Protein AF-A0A1Q7PXJ9-F1 (afdb_monomer_lite)

Structure (mmCIF, N/CA/C/O backbone):
data_AF-A0A1Q7PXJ9-F1
#
_entry.id   AF-A0A1Q7PXJ9-F1
#
loop_
_atom_site.group_PDB
_atom_site.id
_atom_site.type_symbol
_atom_site.label_atom_id
_atom_site.label_alt_id
_atom_site.label_comp_id
_atom_site.label_asym_id
_atom_site.label_entity_id
_atom_site.label_seq_id
_atom_site.pdbx_PDB_ins_code
_atom_site.Cartn_x
_atom_site.Cartn_y
_atom_site.Cartn_z
_atom_site.occupancy
_atom_site.B_iso_or_equiv
_atom_site.auth_seq_id
_atom_site.auth_comp_id
_atom_site.auth_asym_id
_atom_site.auth_atom_id
_atom_site.pdbx_PDB_model_num
ATOM 1 N N . MET A 1 1 ? -14.711 -16.378 12.647 1.00 50.12 1 MET A N 1
ATOM 2 C CA . MET A 1 1 ? -13.469 -15.870 12.023 1.00 50.12 1 MET A CA 1
ATOM 3 C C . MET A 1 1 ? -13.807 -15.496 10.590 1.00 50.12 1 MET A C 1
ATOM 5 O O . MET A 1 1 ? -14.321 -16.351 9.879 1.00 50.12 1 MET A O 1
ATOM 9 N N . GLY A 1 2 ? -13.679 -14.220 10.215 1.00 58.12 2 GLY A N 1
ATOM 10 C CA . GLY A 1 2 ? -14.055 -13.756 8.875 1.00 58.12 2 GLY A CA 1
ATOM 11 C C . GLY A 1 2 ? -13.064 -14.242 7.816 1.00 58.12 2 GLY A C 1
ATOM 12 O O . GLY A 1 2 ? -11.886 -14.424 8.110 1.00 58.12 2 GLY A O 1
ATOM 13 N N . GLN A 1 3 ? -13.547 -14.492 6.599 1.00 62.19 3 GLN A N 1
ATOM 14 C CA . GLN A 1 3 ? -12.695 -14.917 5.486 1.00 62.19 3 GLN A CA 1
ATOM 15 C C . GLN A 1 3 ? -11.693 -13.805 5.145 1.00 62.19 3 GLN A C 1
ATOM 17 O O . GLN A 1 3 ? -12.095 -12.642 5.030 1.00 62.19 3 GLN A O 1
ATOM 22 N N . SER A 1 4 ? -10.409 -14.144 4.987 1.00 65.50 4 SER A N 1
ATOM 23 C CA . SER A 1 4 ? -9.422 -13.169 4.527 1.00 65.50 4 SER A CA 1
ATOM 24 C C . SER A 1 4 ? -9.654 -12.856 3.053 1.00 65.50 4 SER A C 1
ATOM 26 O O . SER A 1 4 ? -9.954 -13.740 2.247 1.00 65.50 4 SER A O 1
ATOM 28 N N . ARG A 1 5 ? -9.581 -11.570 2.702 1.00 72.81 5 ARG A N 1
ATOM 29 C CA . ARG A 1 5 ? -9.658 -11.128 1.308 1.00 72.81 5 ARG A CA 1
ATOM 30 C C . ARG A 1 5 ? -8.253 -10.841 0.825 1.00 72.81 5 ARG A C 1
ATOM 32 O O . ARG A 1 5 ? -7.581 -9.972 1.373 1.00 72.81 5 ARG A O 1
ATOM 39 N N . GLN A 1 6 ? -7.834 -11.588 -0.184 1.00 74.31 6 GLN A N 1
ATOM 40 C CA . GLN A 1 6 ? -6.531 -11.446 -0.812 1.00 74.31 6 GLN A CA 1
ATOM 41 C C . GLN A 1 6 ? -6.708 -10.842 -2.199 1.00 74.31 6 GLN A C 1
ATOM 43 O O . GLN A 1 6 ? -7.697 -11.113 -2.885 1.00 74.31 6 GLN A O 1
ATOM 48 N N . GLY A 1 7 ? -5.751 -10.028 -2.610 1.00 66.44 7 GLY A N 1
ATOM 49 C CA . GLY A 1 7 ? -5.707 -9.492 -3.956 1.00 66.44 7 GLY A CA 1
ATOM 50 C C . GLY A 1 7 ? -4.284 -9.165 -4.362 1.00 66.44 7 GLY A C 1
ATOM 51 O O . GLY A 1 7 ? -3.420 -8.915 -3.523 1.00 66.44 7 GLY A O 1
ATOM 52 N N . LYS A 1 8 ? -4.059 -9.188 -5.671 1.00 69.69 8 LYS A N 1
ATOM 53 C CA . LYS A 1 8 ? -2.784 -8.857 -6.287 1.00 69.69 8 LYS A CA 1
ATOM 54 C C . LYS A 1 8 ? -2.992 -7.643 -7.174 1.00 69.69 8 LYS A C 1
ATOM 56 O O . LYS A 1 8 ? -3.853 -7.656 -8.053 1.00 69.69 8 LYS A O 1
ATOM 61 N N . ALA A 1 9 ? -2.227 -6.592 -6.922 1.00 66.06 9 ALA A N 1
ATOM 62 C CA . ALA A 1 9 ? -2.173 -5.424 -7.781 1.00 66.06 9 ALA A CA 1
ATOM 63 C C . ALA A 1 9 ? -0.853 -5.453 -8.550 1.00 66.06 9 ALA A C 1
ATOM 65 O O . ALA A 1 9 ? 0.221 -5.556 -7.956 1.00 66.06 9 ALA A O 1
ATOM 66 N N . GLU A 1 10 ? -0.938 -5.369 -9.874 1.00 61.12 10 GLU A N 1
ATOM 67 C CA . GLU A 1 10 ? 0.229 -5.321 -10.751 1.00 61.12 10 GLU A CA 1
ATOM 68 C C . GLU A 1 10 ? 0.219 -4.013 -11.534 1.00 61.12 10 GLU A C 1
ATOM 70 O O . GLU A 1 10 ? -0.792 -3.634 -12.130 1.00 61.12 10 GLU A O 1
ATOM 75 N N . LYS A 1 11 ? 1.350 -3.308 -11.525 1.00 61.44 11 LYS A N 1
ATOM 76 C CA . LYS A 1 11 ? 1.590 -2.134 -12.363 1.00 61.44 11 LYS A CA 1
ATOM 77 C C . LYS A 1 11 ? 2.698 -2.487 -13.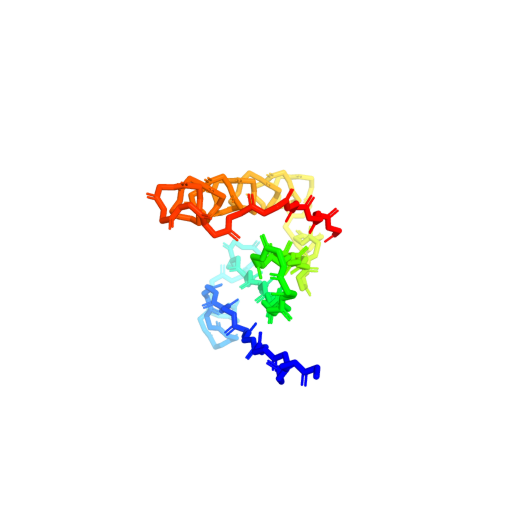351 1.00 61.44 11 LYS A C 1
ATOM 79 O O . LYS A 1 11 ? 3.786 -2.886 -12.944 1.00 61.44 11 LYS A O 1
ATOM 84 N N . GLY A 1 12 ? 2.394 -2.344 -14.642 1.00 57.78 12 GLY A N 1
ATOM 85 C CA . GLY A 1 12 ? 3.251 -2.782 -15.748 1.00 57.78 12 GLY A CA 1
ATOM 86 C C . GLY A 1 12 ? 2.925 -4.209 -16.198 1.00 57.78 12 GLY A C 1
ATOM 87 O O . GLY A 1 12 ? 2.764 -5.107 -15.382 1.00 57.78 12 GLY A O 1
ATOM 88 N N . GLY A 1 13 ? 2.795 -4.419 -17.510 1.00 51.22 13 GLY A N 1
ATOM 89 C CA . GLY A 1 13 ? 2.512 -5.736 -18.085 1.00 51.22 13 GLY A CA 1
ATOM 90 C C . GLY A 1 13 ? 3.790 -6.440 -18.530 1.00 51.22 13 GLY A C 1
ATOM 91 O O . GLY A 1 13 ? 4.665 -5.805 -19.115 1.00 51.22 13 GLY A O 1
ATOM 92 N N . THR A 1 14 ? 3.879 -7.758 -18.336 1.00 52.28 14 THR A N 1
ATOM 93 C CA . THR A 1 14 ? 5.009 -8.601 -18.781 1.00 52.28 14 THR A CA 1
ATOM 94 C C . THR A 1 14 ? 5.407 -8.343 -20.243 1.00 52.28 14 THR A C 1
ATOM 96 O O . THR A 1 14 ? 6.591 -8.292 -20.563 1.00 52.28 14 THR A O 1
ATOM 99 N N . VAL A 1 15 ? 4.423 -8.100 -21.119 1.00 45.75 15 VAL A N 1
ATOM 100 C CA . VAL A 1 15 ? 4.622 -7.811 -22.553 1.00 45.75 15 VAL A CA 1
ATOM 101 C C . VAL A 1 15 ? 5.166 -6.399 -22.798 1.00 45.75 15 VAL A C 1
ATOM 103 O O . VAL A 1 15 ? 6.087 -6.226 -23.592 1.00 45.75 15 VAL A O 1
ATOM 106 N N . ALA A 1 16 ? 4.660 -5.391 -22.080 1.00 45.78 16 ALA A N 1
ATOM 107 C CA . ALA A 1 16 ? 5.210 -4.035 -22.134 1.00 45.78 16 ALA A CA 1
ATOM 108 C C . ALA A 1 16 ? 6.641 -3.994 -21.570 1.00 45.78 16 ALA A C 1
ATOM 110 O O . ALA A 1 16 ? 7.462 -3.194 -22.016 1.00 45.78 16 ALA A O 1
ATOM 111 N N . ASN A 1 17 ? 6.960 -4.909 -20.646 1.00 47.03 17 ASN A N 1
ATOM 112 C CA . ASN A 1 17 ? 8.271 -4.976 -20.021 1.00 47.03 17 ASN A CA 1
ATOM 113 C C . ASN A 1 17 ? 9.368 -5.596 -20.885 1.00 47.03 17 ASN A C 1
ATOM 115 O O . ASN A 1 17 ? 10.522 -5.179 -20.803 1.00 47.03 17 ASN A O 1
ATOM 119 N N . LEU A 1 18 ? 9.006 -6.521 -21.771 1.00 47.66 18 LEU A N 1
ATOM 120 C CA . LEU A 1 18 ? 9.910 -7.018 -22.808 1.00 47.66 18 LEU A CA 1
ATOM 121 C C . LEU A 1 18 ? 10.207 -5.955 -23.879 1.00 47.66 18 LEU A C 1
ATOM 123 O O . LEU A 1 18 ? 11.312 -5.926 -24.411 1.00 47.66 18 LEU A O 1
ATOM 127 N N . ALA A 1 19 ? 9.252 -5.065 -24.168 1.00 48.69 19 ALA A N 1
ATOM 128 C CA . ALA A 1 19 ? 9.385 -4.057 -25.222 1.00 48.69 19 ALA A CA 1
ATOM 129 C C . ALA A 1 19 ? 10.232 -2.827 -24.830 1.00 48.69 19 ALA A C 1
ATOM 131 O O . ALA A 1 19 ? 10.802 -2.186 -25.707 1.00 48.69 19 ALA A O 1
ATOM 132 N N . VAL A 1 20 ? 10.322 -2.487 -23.536 1.00 48.19 20 VAL A N 1
ATOM 133 C CA . VAL A 1 20 ? 10.975 -1.245 -23.052 1.00 48.19 20 VAL A CA 1
ATOM 134 C C . VAL A 1 20 ? 12.313 -1.512 -22.324 1.00 48.19 20 VAL A C 1
ATOM 136 O O . VAL A 1 20 ? 13.017 -0.582 -21.932 1.00 48.19 20 VAL A O 1
ATOM 139 N N . GLY A 1 21 ? 12.728 -2.777 -22.184 1.00 50.53 21 GLY A N 1
ATOM 140 C CA . GLY A 1 21 ? 13.983 -3.151 -21.516 1.00 50.53 21 GLY A CA 1
ATOM 141 C C . GLY A 1 21 ? 13.979 -2.850 -20.008 1.00 50.53 21 GLY A C 1
ATOM 142 O O . GLY A 1 21 ? 12.924 -2.664 -19.411 1.00 50.53 21 GLY A O 1
ATOM 143 N N . ALA A 1 22 ? 15.156 -2.777 -19.371 1.00 47.38 22 ALA A N 1
ATOM 144 C CA . ALA A 1 22 ? 15.367 -2.638 -17.913 1.00 47.38 22 ALA A CA 1
ATOM 145 C C . ALA A 1 22 ? 14.665 -1.445 -17.205 1.00 47.38 22 ALA A C 1
ATOM 147 O O . ALA A 1 22 ? 14.760 -1.301 -15.987 1.00 47.38 22 ALA A O 1
ATOM 148 N N . LEU A 1 23 ? 13.959 -0.588 -17.946 1.00 46.69 23 LEU A N 1
ATOM 149 C CA . LEU A 1 23 ? 13.149 0.528 -17.443 1.00 46.69 23 LEU A CA 1
ATOM 150 C C . LEU A 1 23 ? 11.693 0.149 -17.171 1.00 46.69 23 LEU A C 1
ATOM 152 O O . LEU A 1 23 ? 10.921 0.952 -16.646 1.00 46.69 23 LEU A O 1
ATOM 156 N N . ALA A 1 24 ? 11.299 -1.054 -17.558 1.00 50.53 24 ALA A N 1
ATOM 157 C CA . ALA A 1 24 ? 9.930 -1.482 -17.497 1.00 50.53 24 ALA A CA 1
ATOM 158 C C . ALA A 1 24 ? 9.654 -2.115 -16.134 1.00 50.53 24 ALA A C 1
ATOM 160 O O . ALA A 1 24 ? 9.979 -3.267 -15.833 1.00 50.53 24 ALA A O 1
ATOM 161 N N . GLN A 1 25 ? 9.153 -1.262 -15.252 1.00 54.75 25 GLN A N 1
ATOM 162 C CA . GLN A 1 25 ? 8.978 -1.560 -13.846 1.00 54.75 25 GLN A CA 1
ATOM 163 C C . GLN A 1 25 ? 7.784 -2.489 -13.689 1.00 54.75 25 GLN A C 1
ATOM 165 O O . GLN A 1 25 ? 6.650 -2.045 -13.545 1.00 54.75 25 GLN A O 1
ATOM 170 N N . HIS A 1 26 ? 8.035 -3.793 -13.752 1.00 57.47 26 HIS A N 1
ATOM 171 C CA . HIS A 1 26 ? 7.088 -4.764 -13.234 1.00 57.47 26 HIS A CA 1
ATOM 172 C C . HIS A 1 26 ? 7.007 -4.537 -11.731 1.00 57.47 26 HIS A C 1
ATOM 174 O O . HIS A 1 26 ? 8.012 -4.701 -11.041 1.00 57.47 26 HIS A O 1
ATOM 180 N N . TYR A 1 27 ? 5.851 -4.142 -11.219 1.00 63.97 27 TYR A N 1
ATOM 181 C CA . TYR A 1 27 ? 5.625 -3.969 -9.792 1.00 63.97 27 TYR A CA 1
ATOM 182 C C . TYR A 1 27 ? 4.421 -4.796 -9.374 1.00 63.97 27 TYR A C 1
ATOM 184 O O . TYR A 1 27 ? 3.345 -4.666 -9.951 1.00 63.97 27 TYR A O 1
ATOM 192 N N . THR A 1 28 ? 4.618 -5.652 -8.380 1.00 65.62 28 THR A N 1
ATOM 193 C CA . THR A 1 28 ? 3.591 -6.549 -7.863 1.00 65.62 28 THR A CA 1
ATOM 194 C C . THR A 1 28 ? 3.425 -6.286 -6.379 1.00 65.62 28 THR A C 1
ATOM 196 O O . THR A 1 28 ? 4.417 -6.222 -5.652 1.00 65.62 28 THR A O 1
ATOM 199 N N . VAL A 1 29 ? 2.183 -6.175 -5.926 1.00 68.62 29 VAL A N 1
ATOM 200 C CA . VAL A 1 29 ? 1.838 -6.122 -4.505 1.00 68.62 29 VAL A CA 1
ATOM 201 C C . VAL A 1 29 ? 0.757 -7.129 -4.238 1.00 68.62 29 VAL A C 1
ATOM 203 O O . VAL A 1 29 ? -0.304 -7.077 -4.859 1.00 68.62 29 VAL A O 1
ATOM 206 N N . ASP A 1 30 ? 1.009 -7.973 -3.255 1.00 78.19 30 ASP A N 1
ATOM 207 C CA . ASP A 1 30 ? -0.015 -8.814 -2.670 1.00 78.19 30 ASP A CA 1
ATOM 208 C C . ASP A 1 30 ? -0.535 -8.118 -1.411 1.00 78.19 30 ASP A C 1
ATOM 210 O O . ASP A 1 30 ? 0.232 -7.692 -0.542 1.00 78.19 30 ASP A O 1
ATOM 214 N N . PHE A 1 31 ? -1.849 -7.966 -1.318 1.00 76.44 31 PHE A N 1
ATOM 215 C CA . PHE A 1 31 ? -2.503 -7.426 -0.136 1.00 76.44 31 PHE A CA 1
ATOM 216 C C . PHE A 1 31 ? -3.458 -8.457 0.451 1.00 76.44 31 PHE A C 1
ATOM 218 O O . PHE A 1 31 ? -4.177 -9.154 -0.264 1.00 76.44 31 PHE A O 1
ATOM 225 N N . GLU A 1 32 ? -3.473 -8.534 1.776 1.00 80.94 32 GLU A N 1
ATOM 226 C CA . GLU A 1 32 ? -4.390 -9.369 2.538 1.00 80.94 32 GLU A CA 1
ATOM 227 C C . GLU A 1 32 ? -5.098 -8.507 3.587 1.00 80.94 32 GLU A C 1
ATOM 229 O O . GLU A 1 32 ? -4.462 -7.827 4.395 1.00 80.94 32 GLU A O 1
ATOM 234 N N . ILE A 1 33 ? -6.429 -8.545 3.569 1.00 79.00 33 ILE A N 1
ATOM 235 C CA . ILE A 1 33 ? -7.288 -7.902 4.561 1.00 79.00 33 ILE A CA 1
ATOM 236 C C . ILE A 1 33 ? -7.894 -9.002 5.425 1.00 79.00 33 ILE A C 1
ATOM 238 O O . ILE A 1 33 ? -8.666 -9.840 4.946 1.00 79.00 33 ILE A O 1
ATOM 242 N N . LEU A 1 34 ? -7.545 -8.987 6.706 1.00 80.19 34 LEU A N 1
ATOM 243 C CA . LEU A 1 34 ? -8.027 -9.921 7.717 1.00 80.19 34 LEU A CA 1
ATOM 244 C C . LEU A 1 34 ? -9.018 -9.190 8.630 1.00 80.19 34 LEU A C 1
ATOM 246 O O . LEU A 1 34 ? -8.585 -8.411 9.483 1.00 80.19 34 LEU A O 1
ATOM 250 N N . PRO A 1 35 ? -10.333 -9.406 8.472 1.00 71.38 35 PRO A N 1
ATOM 251 C CA . PRO A 1 35 ? -11.316 -8.861 9.399 1.00 71.38 35 PRO A CA 1
ATOM 252 C C . PRO A 1 35 ? -11.220 -9.574 10.757 1.00 71.38 35 PRO A C 1
ATOM 254 O O . PRO A 1 35 ? -11.237 -10.807 10.835 1.00 71.38 35 PRO A O 1
ATOM 257 N N . THR A 1 36 ? -11.142 -8.800 11.835 1.00 74.44 36 THR A N 1
ATOM 258 C CA . THR A 1 36 ? -11.123 -9.267 13.227 1.00 74.44 36 THR A CA 1
ATOM 259 C C . THR A 1 36 ? -12.355 -8.747 13.977 1.00 74.44 36 THR A C 1
ATOM 261 O O . THR A 1 36 ? -13.122 -7.939 13.460 1.00 74.44 36 THR A O 1
ATOM 264 N N . ALA A 1 37 ? -12.584 -9.231 15.201 1.00 69.06 37 ALA A N 1
ATOM 265 C CA . ALA A 1 37 ? -13.714 -8.778 16.020 1.00 69.06 37 ALA A CA 1
ATOM 266 C C . ALA A 1 37 ? -13.609 -7.295 16.434 1.00 69.06 37 ALA A C 1
ATOM 268 O O . ALA A 1 37 ? -14.615 -6.681 16.767 1.00 69.06 37 ALA A O 1
ATOM 269 N N . GLU A 1 38 ? -12.404 -6.729 16.387 1.00 69.88 38 GLU A N 1
ATOM 270 C CA . GLU A 1 38 ? -12.090 -5.367 16.828 1.00 69.88 38 GLU A CA 1
ATOM 271 C C .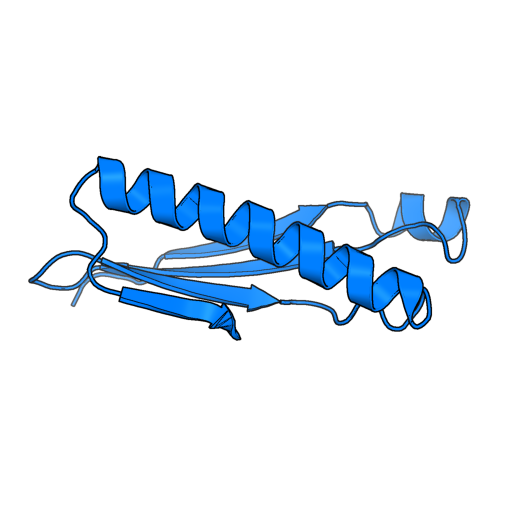 GLU A 1 38 ? -11.890 -4.398 15.639 1.00 69.88 38 GLU A C 1
ATOM 273 O O . GLU A 1 38 ? -11.549 -3.238 15.850 1.00 69.88 38 GLU A O 1
ATOM 278 N N . GLY A 1 39 ? -12.071 -4.855 14.385 1.00 72.50 39 GLY A N 1
ATOM 279 C CA . GLY A 1 39 ? -11.742 -4.094 13.164 1.00 72.50 39 GLY A CA 1
ATOM 280 C C . GLY A 1 39 ? -11.072 -4.945 12.071 1.00 72.50 39 GLY A C 1
ATOM 281 O O . GLY A 1 39 ? -11.534 -6.040 11.759 1.00 72.50 39 GLY A O 1
ATOM 282 N N . GLY A 1 40 ? -9.998 -4.455 11.443 1.00 74.12 40 GLY A N 1
ATOM 283 C CA . GLY A 1 40 ? -9.273 -5.162 10.382 1.00 74.12 40 GLY A CA 1
ATOM 284 C C . GLY A 1 40 ? -7.751 -5.014 10.455 1.00 74.12 40 GLY A C 1
ATOM 285 O O . GLY A 1 40 ? -7.217 -3.972 10.843 1.00 74.12 40 GLY A O 1
ATOM 286 N N . ILE A 1 41 ? -7.043 -6.074 10.058 1.00 79.19 41 ILE A N 1
ATOM 287 C CA . ILE A 1 41 ? -5.590 -6.079 9.854 1.00 79.19 41 ILE A CA 1
ATOM 288 C C . ILE A 1 41 ? -5.321 -6.020 8.350 1.00 79.19 41 ILE A C 1
ATOM 290 O O . ILE A 1 41 ? -5.773 -6.893 7.605 1.00 79.19 41 ILE A O 1
ATOM 294 N N . LEU A 1 42 ? -4.550 -5.020 7.918 1.00 80.69 42 LEU A N 1
ATOM 295 C CA . LEU A 1 42 ? -4.056 -4.911 6.547 1.00 80.69 42 LEU A CA 1
ATOM 296 C C . LEU A 1 42 ? -2.604 -5.398 6.479 1.00 80.69 42 LEU A C 1
ATOM 298 O O . LEU A 1 42 ? -1.716 -4.872 7.161 1.00 80.69 42 LEU A O 1
ATOM 302 N N . ARG A 1 43 ? -2.355 -6.392 5.629 1.00 82.69 43 ARG A N 1
ATOM 303 C CA . ARG A 1 43 ? -1.018 -6.902 5.321 1.00 82.69 43 ARG A CA 1
ATOM 304 C C . ARG A 1 43 ? -0.676 -6.570 3.884 1.00 82.69 43 ARG A C 1
ATOM 306 O O . ARG A 1 43 ? -1.438 -6.898 2.980 1.00 82.69 43 ARG A O 1
ATOM 313 N N . LEU A 1 44 ? 0.477 -5.946 3.692 1.00 82.56 44 LEU A N 1
ATOM 314 C CA . LEU A 1 44 ? 0.994 -5.587 2.379 1.00 82.56 44 LEU A CA 1
ATOM 315 C C . LEU A 1 44 ? 2.329 -6.289 2.178 1.00 82.56 44 LEU A C 1
ATOM 317 O O . LEU A 1 44 ? 3.215 -6.208 3.036 1.00 82.56 44 LEU A O 1
ATOM 321 N N . HIS A 1 45 ? 2.437 -6.979 1.053 1.00 81.81 45 HIS A N 1
ATOM 322 C CA . HIS A 1 45 ? 3.589 -7.764 0.660 1.00 81.81 45 HIS A CA 1
ATOM 323 C C . HIS A 1 45 ? 4.098 -7.268 -0.683 1.00 81.81 45 HIS A C 1
ATOM 325 O O . HIS A 1 45 ? 3.348 -7.143 -1.655 1.00 81.81 45 HIS A O 1
ATOM 331 N N . LYS A 1 46 ? 5.391 -6.972 -0.737 1.00 78.31 46 LYS A N 1
ATOM 332 C CA . LYS A 1 46 ? 6.035 -6.584 -1.985 1.00 78.31 46 LYS A CA 1
ATOM 333 C C . LYS A 1 46 ? 6.340 -7.836 -2.816 1.00 78.31 46 LYS A C 1
ATOM 335 O O . LYS A 1 46 ? 7.166 -8.655 -2.429 1.00 78.31 46 LYS A O 1
ATOM 340 N N . GLY A 1 47 ? 5.692 -7.979 -3.967 1.00 72.75 47 GLY A N 1
ATOM 341 C CA . GLY A 1 47 ? 5.813 -9.154 -4.837 1.00 72.75 47 GLY A CA 1
ATOM 342 C C . GLY A 1 47 ? 7.080 -9.184 -5.698 1.00 72.75 47 GLY A C 1
ATOM 343 O O . GLY A 1 47 ? 7.396 -10.214 -6.288 1.00 72.75 47 GLY A O 1
ATOM 344 N N . ASN A 1 48 ? 7.836 -8.083 -5.779 1.00 71.25 48 ASN A N 1
ATOM 345 C CA . ASN A 1 48 ? 9.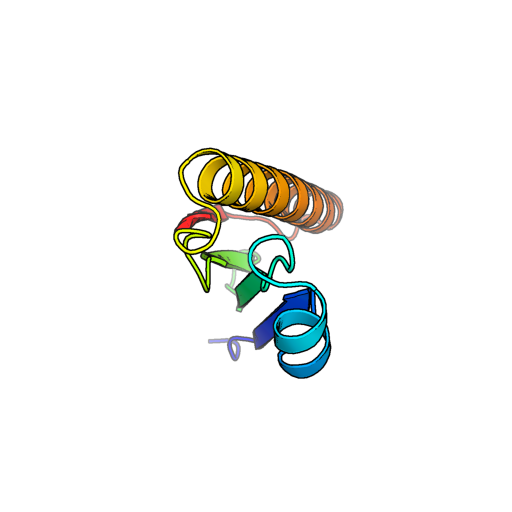179 -8.085 -6.355 1.00 71.25 48 ASN A CA 1
ATOM 346 C C . ASN A 1 48 ? 10.091 -7.023 -5.732 1.00 71.25 48 ASN A C 1
ATOM 348 O O . ASN A 1 48 ? 9.649 -6.048 -5.137 1.00 71.25 48 ASN A O 1
ATOM 352 N N . THR A 1 49 ? 11.393 -7.208 -5.893 1.00 69.69 49 THR A N 1
ATOM 353 C CA . THR A 1 49 ? 12.415 -6.357 -5.277 1.00 69.69 4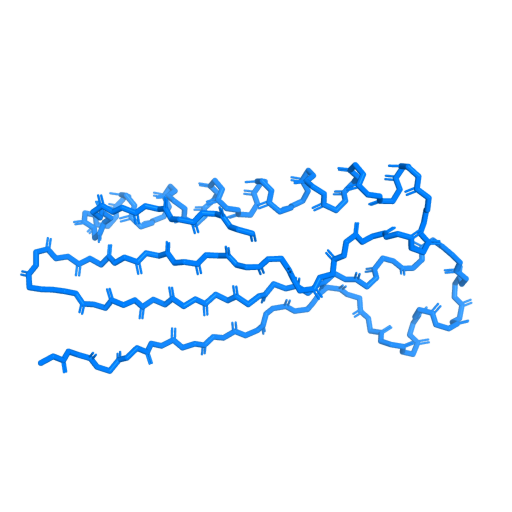9 THR A CA 1
ATOM 354 C C . THR A 1 49 ? 12.858 -5.185 -6.151 1.00 69.69 49 THR A C 1
ATOM 356 O O . THR A 1 49 ? 13.583 -4.328 -5.664 1.00 69.69 49 THR A O 1
ATOM 359 N N . GLY A 1 50 ? 12.486 -5.141 -7.436 1.00 69.12 50 GLY A N 1
ATOM 360 C CA . GLY A 1 50 ? 13.029 -4.168 -8.393 1.00 69.12 50 GLY A CA 1
ATOM 361 C C . GLY A 1 50 ? 14.493 -4.404 -8.805 1.00 69.12 50 GLY A C 1
ATOM 362 O O . GLY A 1 50 ? 15.054 -3.582 -9.524 1.00 69.12 50 GLY A O 1
ATOM 363 N N . LEU A 1 51 ? 15.104 -5.530 -8.403 1.00 69.00 51 LEU A N 1
ATOM 364 C CA . LEU A 1 51 ? 16.519 -5.875 -8.644 1.00 69.00 51 LEU A CA 1
ATOM 365 C C . LEU A 1 51 ? 16.947 -5.790 -10.121 1.00 69.00 51 LEU A C 1
ATOM 367 O O . LEU A 1 51 ? 18.083 -5.425 -10.408 1.00 69.00 51 LEU A O 1
ATOM 371 N N . MET A 1 52 ? 16.033 -6.062 -11.058 1.00 66.44 52 MET A N 1
ATOM 372 C CA . MET A 1 52 ? 16.297 -5.966 -12.502 1.00 66.44 52 MET A CA 1
ATOM 373 C C . MET A 1 52 ? 16.633 -4.539 -12.975 1.00 66.44 52 MET A C 1
ATOM 375 O O . MET A 1 52 ? 17.275 -4.382 -14.008 1.00 66.44 52 MET A O 1
ATOM 379 N N . GLY A 1 53 ? 16.236 -3.507 -12.223 1.00 63.75 53 GLY A N 1
ATOM 380 C CA . GLY A 1 53 ? 16.573 -2.103 -12.489 1.00 63.75 53 GLY A CA 1
ATOM 381 C C . GLY A 1 53 ? 17.767 -1.578 -11.676 1.00 63.75 53 GLY A C 1
ATOM 382 O O . GLY A 1 53 ? 17.962 -0.364 -11.601 1.00 63.75 53 GLY A O 1
ATOM 383 N N . GLY A 1 54 ? 18.534 -2.455 -11.015 1.00 73.38 54 GLY A N 1
ATOM 384 C CA . GLY A 1 54 ? 19.636 -2.067 -10.126 1.00 73.38 54 GLY A CA 1
ATOM 385 C C . GLY A 1 54 ? 19.174 -1.281 -8.890 1.00 73.38 54 GLY A C 1
ATOM 386 O O . GLY A 1 54 ? 18.003 -1.321 -8.514 1.00 73.38 54 GLY A O 1
ATOM 387 N N . LEU A 1 55 ? 20.092 -0.543 -8.250 1.00 76.00 55 LEU A N 1
ATOM 388 C CA . LEU A 1 55 ? 19.812 0.209 -7.013 1.00 76.00 55 LEU A CA 1
ATOM 389 C C . LEU A 1 55 ? 18.669 1.226 -7.185 1.00 76.00 55 LEU A C 1
ATOM 391 O O . LEU A 1 55 ? 17.798 1.329 -6.326 1.00 76.00 55 LEU A O 1
ATOM 395 N N . ILE A 1 56 ? 18.626 1.907 -8.334 1.00 75.56 56 ILE A N 1
ATOM 396 C CA . ILE A 1 56 ? 17.583 2.888 -8.673 1.00 75.56 56 ILE A CA 1
ATOM 397 C C . ILE A 1 56 ? 16.216 2.203 -8.815 1.00 75.56 56 ILE A C 1
ATOM 399 O O . ILE A 1 56 ? 15.205 2.720 -8.337 1.00 75.56 56 ILE A O 1
ATOM 403 N N . GLY A 1 57 ? 16.173 1.024 -9.444 1.00 71.75 57 GLY A N 1
ATOM 404 C CA . GLY A 1 57 ? 14.954 0.223 -9.565 1.00 71.75 57 GLY A CA 1
ATOM 405 C C . GLY A 1 57 ? 14.410 -0.219 -8.207 1.00 71.75 57 GLY A C 1
ATOM 406 O O . GLY A 1 57 ? 13.213 -0.076 -7.955 1.00 71.75 57 GLY A O 1
ATOM 407 N N . VAL A 1 58 ? 15.292 -0.682 -7.317 1.00 79.00 58 VAL A N 1
ATOM 408 C CA . VAL A 1 58 ? 14.950 -1.068 -5.937 1.00 79.00 58 VAL A CA 1
ATOM 409 C C . VAL A 1 58 ? 14.378 0.121 -5.162 1.00 79.00 58 VAL A C 1
ATOM 411 O O . VAL A 1 58 ? 13.318 0.009 -4.544 1.00 79.00 58 VAL A O 1
ATOM 414 N N . GLU A 1 59 ? 15.044 1.275 -5.208 1.00 80.12 59 GLU A N 1
ATOM 415 C CA . GLU A 1 59 ? 14.612 2.471 -4.481 1.00 80.12 59 GLU A CA 1
ATOM 416 C C . GLU A 1 59 ? 13.257 2.982 -4.979 1.00 80.12 59 GLU A C 1
ATOM 418 O O . GLU A 1 59 ? 12.364 3.268 -4.178 1.00 80.12 59 GLU A O 1
ATOM 423 N N . LYS A 1 60 ? 13.042 2.989 -6.298 1.00 76.00 60 LYS A N 1
ATOM 424 C CA . LYS A 1 60 ? 11.763 3.396 -6.886 1.00 76.00 60 LYS A CA 1
ATOM 425 C C . LYS A 1 60 ? 10.618 2.449 -6.515 1.00 76.00 60 LYS A C 1
ATOM 427 O O . LYS A 1 60 ? 9.545 2.913 -6.139 1.00 76.00 60 LYS A O 1
ATOM 432 N N . VAL A 1 61 ? 10.859 1.138 -6.538 1.00 75.56 61 VAL A N 1
ATOM 433 C CA . VAL A 1 61 ? 9.888 0.126 -6.087 1.00 75.56 61 VAL A CA 1
ATOM 434 C C . VAL A 1 61 ? 9.555 0.288 -4.596 1.00 75.56 61 VAL A C 1
ATOM 436 O O . VAL A 1 61 ? 8.399 0.136 -4.194 1.00 75.56 61 VAL A O 1
ATOM 439 N N . ASN A 1 62 ? 10.542 0.630 -3.764 1.00 81.69 62 ASN A N 1
ATOM 440 C CA . ASN A 1 62 ? 10.320 0.919 -2.346 1.00 81.69 62 ASN A CA 1
ATOM 441 C C . ASN A 1 62 ? 9.462 2.173 -2.143 1.00 81.69 62 ASN A C 1
ATOM 443 O O . ASN A 1 62 ? 8.532 2.143 -1.337 1.00 81.69 62 ASN A O 1
ATOM 447 N N . LEU A 1 63 ? 9.745 3.250 -2.880 1.00 82.00 63 LEU A N 1
ATOM 448 C CA . LEU A 1 63 ? 8.979 4.496 -2.813 1.00 82.00 63 LEU A CA 1
ATOM 449 C C . LEU A 1 63 ? 7.515 4.281 -3.207 1.00 82.00 63 LEU A C 1
ATOM 451 O O . LEU A 1 63 ? 6.625 4.682 -2.458 1.00 82.00 63 LEU A O 1
ATOM 455 N N . GLU A 1 64 ? 7.257 3.603 -4.327 1.00 76.25 64 GLU A N 1
ATOM 456 C CA . GLU A 1 64 ? 5.884 3.320 -4.769 1.00 76.25 64 GLU A CA 1
ATOM 457 C C . GLU A 1 64 ? 5.141 2.410 -3.774 1.00 76.25 64 GLU A C 1
ATOM 459 O O . GLU A 1 64 ? 3.977 2.670 -3.458 1.00 76.25 64 GLU A O 1
ATOM 464 N N . PHE A 1 65 ? 5.818 1.407 -3.196 1.00 80.38 65 PHE A N 1
ATOM 465 C CA . PHE A 1 65 ? 5.240 0.568 -2.138 1.00 80.38 65 PHE A CA 1
ATOM 466 C C . PHE A 1 65 ? 4.864 1.360 -0.893 1.00 80.38 65 PHE A C 1
ATOM 468 O O . PHE A 1 65 ? 3.782 1.151 -0.338 1.00 80.38 65 PHE A O 1
ATOM 475 N N . ASN A 1 66 ? 5.727 2.276 -0.463 1.00 84.62 66 ASN A N 1
ATOM 476 C CA . ASN A 1 66 ? 5.465 3.107 0.704 1.00 84.62 66 ASN A CA 1
ATOM 477 C C . ASN A 1 66 ? 4.282 4.049 0.453 1.00 84.62 66 ASN A C 1
ATOM 479 O O . ASN A 1 66 ? 3.355 4.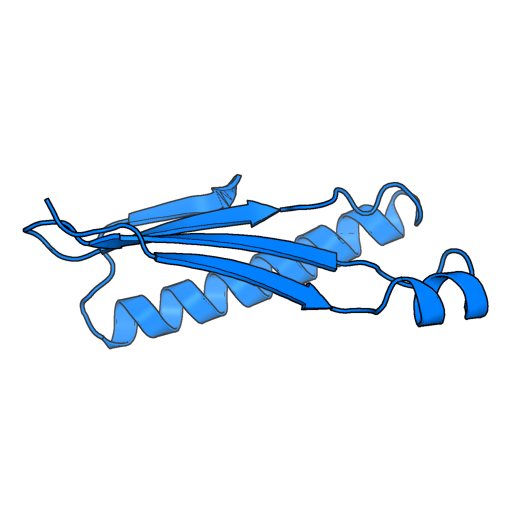063 1.255 1.00 84.62 66 ASN A O 1
ATOM 483 N N . GLN A 1 67 ? 4.245 4.740 -0.691 1.00 83.06 67 GLN A N 1
ATOM 484 C CA . GLN A 1 67 ? 3.146 5.650 -1.045 1.00 83.06 67 GLN A CA 1
ATOM 485 C C . GLN A 1 67 ? 1.789 4.939 -1.111 1.00 83.06 67 GLN A C 1
ATOM 487 O O . GLN A 1 67 ? 0.790 5.422 -0.569 1.00 83.06 67 GLN A O 1
ATOM 492 N N . MET A 1 68 ? 1.744 3.771 -1.755 1.00 80.19 68 MET A N 1
ATOM 493 C CA . MET A 1 68 ? 0.530 2.961 -1.818 1.00 80.19 68 MET A CA 1
ATOM 494 C C . MET A 1 68 ? 0.130 2.468 -0.421 1.00 80.19 68 MET A C 1
ATOM 496 O O . MET A 1 68 ? -1.042 2.560 -0.055 1.00 80.19 68 MET A O 1
ATOM 500 N N . SER A 1 69 ? 1.094 1.991 0.374 1.00 82.25 69 SER A N 1
ATOM 501 C CA . SER A 1 69 ? 0.844 1.560 1.751 1.00 82.25 69 SER A CA 1
ATOM 502 C C . SER A 1 69 ? 0.255 2.690 2.587 1.00 82.25 69 SER A C 1
ATOM 504 O O . SER A 1 69 ? -0.753 2.482 3.252 1.00 82.25 69 SER A O 1
ATOM 506 N N . ASP A 1 70 ? 0.837 3.885 2.536 1.00 85.38 70 ASP A N 1
ATOM 507 C CA . ASP A 1 70 ? 0.358 5.053 3.279 1.00 85.38 70 ASP A CA 1
ATOM 508 C C . ASP A 1 70 ? -1.052 5.469 2.837 1.00 85.38 70 ASP A C 1
ATOM 510 O O . ASP A 1 70 ? -1.901 5.766 3.679 1.00 85.38 70 ASP A O 1
ATOM 514 N N . THR A 1 71 ? -1.344 5.396 1.535 1.00 83.06 71 THR A N 1
ATOM 515 C CA . THR A 1 71 ? -2.687 5.663 0.991 1.00 83.06 71 THR A CA 1
ATOM 516 C C . THR A 1 71 ? -3.717 4.670 1.530 1.00 83.06 71 THR A C 1
ATOM 518 O O . THR A 1 71 ? -4.784 5.075 1.994 1.00 83.06 71 THR A O 1
ATOM 521 N N . MET A 1 72 ? -3.404 3.369 1.521 1.00 78.25 72 MET A N 1
ATOM 522 C CA . MET A 1 72 ? -4.308 2.349 2.060 1.00 78.25 72 MET A CA 1
ATOM 523 C C . MET A 1 72 ? -4.506 2.521 3.566 1.00 78.25 72 MET A C 1
ATOM 525 O O . MET A 1 72 ? -5.638 2.493 4.040 1.00 78.25 72 MET A O 1
ATOM 529 N N . VAL A 1 73 ? -3.431 2.762 4.317 1.00 82.69 73 VAL A N 1
ATOM 530 C CA . VAL A 1 73 ? -3.498 3.045 5.757 1.00 82.69 73 VAL A CA 1
ATOM 531 C C . VAL A 1 73 ? -4.408 4.233 6.042 1.00 82.69 73 VAL A C 1
ATOM 533 O O . VAL A 1 73 ? -5.286 4.127 6.894 1.00 82.69 73 VAL A O 1
ATOM 536 N N . SER A 1 74 ? -4.248 5.331 5.300 1.00 81.50 74 SER A N 1
ATOM 537 C CA . SER A 1 74 ? -5.096 6.515 5.430 1.00 81.50 74 SER A CA 1
ATOM 538 C C . SER A 1 74 ? -6.571 6.190 5.177 1.00 81.50 74 SER A C 1
ATOM 540 O O . SER A 1 74 ? -7.423 6.563 5.980 1.00 81.50 74 SER A O 1
ATOM 542 N N . TRP A 1 75 ? -6.875 5.424 4.126 1.00 78.56 75 TRP A N 1
ATOM 543 C CA . TRP A 1 75 ? -8.244 5.029 3.788 1.00 78.56 75 TRP A CA 1
ATOM 544 C C . TRP A 1 75 ? -8.886 4.118 4.845 1.00 78.56 75 TRP A C 1
ATOM 546 O O . TRP A 1 75 ? -10.010 4.370 5.278 1.00 78.56 75 TRP A O 1
ATOM 556 N N . PHE A 1 76 ? -8.168 3.095 5.323 1.00 76.75 76 PHE A N 1
ATOM 557 C CA . PHE A 1 76 ? -8.660 2.217 6.392 1.00 76.75 76 PHE A CA 1
ATOM 558 C C . PHE A 1 76 ? -8.820 2.966 7.724 1.00 76.75 76 PHE A C 1
ATOM 560 O O . PHE A 1 76 ? -9.775 2.710 8.461 1.00 76.75 76 PHE A O 1
ATOM 567 N N . ALA A 1 77 ? -7.922 3.911 8.028 1.00 79.44 77 ALA A N 1
ATOM 568 C CA . ALA A 1 77 ? -8.021 4.761 9.213 1.00 79.44 77 ALA A CA 1
ATOM 569 C C . ALA A 1 77 ? -9.231 5.707 9.139 1.00 79.44 77 ALA A C 1
ATOM 571 O O . ALA A 1 77 ? -9.965 5.825 10.116 1.00 79.44 77 ALA A O 1
ATOM 572 N N . GLN A 1 78 ? -9.495 6.320 7.977 1.00 77.75 78 GLN A N 1
ATOM 573 C CA . GLN A 1 78 ? -10.676 7.167 7.752 1.00 77.75 78 GLN A CA 1
ATOM 574 C C . GLN A 1 78 ? -11.999 6.423 7.974 1.00 77.75 78 GLN A C 1
ATOM 576 O O . GLN A 1 78 ? -12.981 7.033 8.388 1.00 77.75 78 GLN A O 1
ATOM 581 N N . GLN A 1 79 ? -12.030 5.114 7.724 1.00 75.12 79 GLN A N 1
ATOM 582 C CA . GLN A 1 79 ? -13.215 4.277 7.937 1.00 75.12 79 GLN A CA 1
ATOM 583 C C . GLN A 1 79 ? -13.343 3.747 9.371 1.00 75.12 79 GLN A C 1
ATOM 585 O O . GLN A 1 79 ? -14.305 3.045 9.671 1.00 75.12 79 GLN A O 1
ATOM 590 N N . GLY A 1 80 ? -12.382 4.045 10.255 1.00 73.19 80 GLY A N 1
ATOM 591 C CA . GLY A 1 80 ? -12.339 3.499 11.615 1.00 73.19 80 GLY A CA 1
ATOM 592 C C . GLY A 1 80 ? -12.083 1.989 11.665 1.00 73.19 80 GLY A C 1
ATOM 593 O O . GLY A 1 80 ? -12.339 1.358 12.685 1.00 73.19 80 GLY A O 1
ATOM 594 N N . LEU A 1 81 ? -11.603 1.396 10.567 1.00 69.75 81 LEU A N 1
ATOM 595 C CA . LEU A 1 81 ? -11.420 -0.053 10.421 1.00 69.75 81 LEU A CA 1
ATOM 596 C C . LEU A 1 81 ? -9.986 -0.510 10.710 1.00 69.75 81 LEU A C 1
ATOM 598 O O . LEU A 1 81 ? -9.723 -1.712 10.740 1.00 69.75 81 LEU A O 1
ATOM 602 N N . LEU A 1 82 ? -9.046 0.420 10.881 1.00 71.44 82 LEU A N 1
ATOM 603 C CA . LEU A 1 82 ? -7.633 0.092 11.004 1.00 71.44 82 LEU A CA 1
ATOM 604 C C . LEU A 1 82 ? -7.226 -0.170 12.455 1.00 71.44 82 LEU A C 1
ATOM 606 O O . LEU A 1 82 ? -7.147 0.759 13.254 1.00 71.44 82 LEU A O 1
ATOM 610 N N . ILE A 1 83 ? -6.872 -1.419 12.757 1.00 70.62 83 ILE A N 1
ATOM 611 C CA . ILE A 1 83 ? -6.255 -1.780 14.044 1.00 70.62 83 ILE A CA 1
ATOM 612 C C . ILE A 1 83 ? -4.732 -1.811 13.922 1.00 70.62 83 ILE A C 1
ATOM 614 O O . ILE A 1 83 ? -4.019 -1.379 14.823 1.00 70.62 83 ILE A O 1
ATOM 618 N N . ASN A 1 84 ? -4.214 -2.371 12.821 1.00 73.00 84 ASN A N 1
ATOM 619 C CA . ASN A 1 84 ? -2.779 -2.586 12.647 1.00 73.00 84 ASN A CA 1
ATOM 620 C C . ASN A 1 84 ? -2.375 -2.708 11.165 1.00 73.00 84 ASN A C 1
ATOM 622 O O . ASN A 1 84 ? -3.167 -3.145 10.324 1.00 73.00 84 ASN A O 1
ATOM 626 N N . VAL A 1 85 ? -1.118 -2.368 10.866 1.00 75.81 85 VAL A N 1
ATOM 627 C CA . VAL A 1 85 ? -0.516 -2.389 9.525 1.00 75.81 85 VAL A CA 1
ATOM 628 C C . VAL A 1 85 ? 0.784 -3.176 9.573 1.00 75.81 85 VAL A C 1
ATOM 630 O O . VAL A 1 85 ? 1.714 -2.803 10.286 1.00 75.81 85 VAL A O 1
ATOM 633 N N . LYS A 1 86 ? 0.889 -4.231 8.760 1.00 78.75 86 LYS A N 1
ATOM 634 C CA . LYS A 1 86 ? 2.138 -4.989 8.610 1.00 78.75 86 LYS A CA 1
ATOM 635 C C . LYS A 1 86 ? 2.677 -4.864 7.187 1.00 78.75 86 LYS A C 1
ATOM 637 O O . LYS A 1 86 ? 2.016 -5.282 6.237 1.00 78.75 86 LYS A O 1
ATOM 642 N N . ARG A 1 87 ? 3.889 -4.319 7.061 1.00 77.56 87 ARG A N 1
ATOM 643 C CA . ARG A 1 87 ? 4.635 -4.151 5.803 1.00 77.56 87 ARG A CA 1
ATOM 644 C C . ARG A 1 87 ? 5.764 -5.180 5.770 1.00 77.56 87 ARG A C 1
ATOM 646 O O . ARG A 1 87 ? 6.565 -5.182 6.702 1.00 77.56 87 ARG A O 1
ATOM 653 N N . ASN A 1 88 ? 5.807 -6.049 4.758 1.00 68.62 88 ASN A N 1
ATOM 654 C CA . ASN A 1 88 ? 6.909 -7.003 4.560 1.00 68.62 88 ASN A CA 1
ATOM 655 C C . ASN A 1 88 ? 7.405 -6.986 3.113 1.00 68.62 88 ASN A C 1
ATOM 657 O O . ASN A 1 88 ? 6.558 -6.893 2.194 1.00 68.62 88 ASN A O 1
#

Secondary structure (DSSP, 8-state):
-PPPEEEEEEES-HHHHHHHGGG---EEEEEEEEEETTEEEEEEEES---GGGHHHHHHHHHHHHHHHHHHHHHHHHHTT-EEEEEE-

pLDDT: mean 70.07, std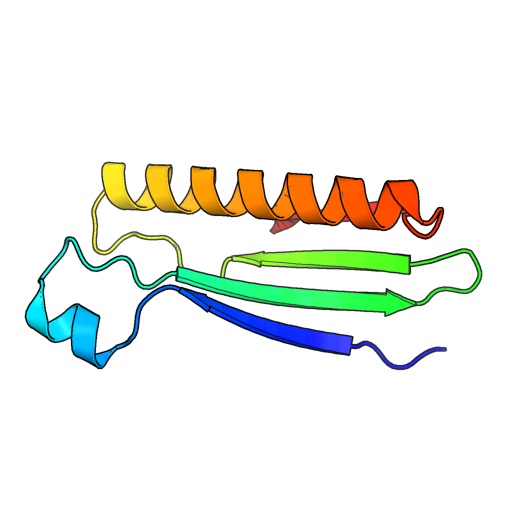 11.14, range [45.75, 85.38]

Foldseek 3Di:
DDDKDKDKDWDFDPVNDVVPDLVGQTWIKIWIWAADPQAIEIEIETPDQLPSNPPVRNVVNVVVSVVVQVVVQVVCVVVVRDPYYHYD

Sequence (88 aa):
MGQSRQGKAEKGGTVANLAVGALAQHYTVDFEILPTAEGGILRLHKGNTGLMGGLIGVEKVNLEFNQMSDTMVSWFAQQGLLINVKRN

Radius of gyration: 15.03 Å; chains: 1; bounding box: 34×23×42 Å